Protein AF-G2JB75-F1 (afdb_monomer_lite)

Radius of gyration: 16.49 Å; chains: 1; bounding box: 35×33×39 Å

Sequence (96 aa):
MSIVLSQADLDYSGMKKIGRVTISERPDRVWIQVDGFEFDDLPTCRMQGARVIAWARDLLSAQLEAHRVAPGGNIGSCIGLLQEELEEEMKGKAED

Structure (mmCIF, N/CA/C/O backbone):
data_AF-G2JB75-F1
#
_entry.id   AF-G2JB75-F1
#
loop_
_atom_site.group_PDB
_atom_site.id
_atom_site.type_symbol
_atom_site.label_atom_id
_atom_site.label_alt_id
_atom_site.label_comp_id
_atom_site.label_asym_id
_atom_site.label_entity_id
_atom_site.label_seq_id
_atom_site.pdbx_PDB_ins_code
_atom_site.Cartn_x
_atom_site.Cartn_y
_atom_site.Cartn_z
_atom_site.occupancy
_atom_site.B_iso_or_equiv
_atom_site.auth_seq_id
_atom_site.auth_comp_id
_atom_site.auth_asym_id
_atom_site.auth_atom_id
_atom_site.pdbx_PDB_model_num
ATOM 1 N N . MET A 1 1 ? 5.879 -12.154 13.555 1.00 53.09 1 MET A N 1
ATOM 2 C CA . MET A 1 1 ? 4.410 -12.326 13.609 1.00 53.09 1 MET A CA 1
ATOM 3 C C . MET A 1 1 ? 3.907 -12.281 12.174 1.00 53.09 1 MET A C 1
ATOM 5 O O . MET A 1 1 ? 4.310 -11.367 11.470 1.00 53.09 1 MET A O 1
ATOM 9 N N . SER A 1 2 ? 3.138 -13.273 11.718 1.00 64.62 2 SER A N 1
ATOM 10 C CA . SER A 1 2 ? 2.539 -13.264 10.374 1.00 64.62 2 SER A CA 1
ATOM 11 C C . SER A 1 2 ? 1.097 -12.772 10.482 1.00 64.62 2 SER A C 1
ATOM 13 O O . SER A 1 2 ? 0.355 -13.252 11.341 1.00 64.62 2 SER A O 1
ATOM 15 N N . ILE A 1 3 ? 0.726 -11.779 9.675 1.00 72.44 3 ILE A N 1
ATOM 16 C CA . ILE A 1 3 ? -0.645 -11.272 9.582 1.00 72.44 3 ILE A CA 1
ATOM 17 C C . ILE A 1 3 ? -1.272 -11.928 8.355 1.00 72.44 3 ILE A C 1
ATOM 19 O O . ILE A 1 3 ? -0.792 -11.751 7.240 1.00 72.44 3 ILE A O 1
ATOM 23 N N . VAL A 1 4 ? -2.334 -12.702 8.573 1.00 78.69 4 VAL A N 1
ATOM 24 C CA . VAL A 1 4 ? -3.153 -13.271 7.498 1.00 78.69 4 VAL A CA 1
ATOM 25 C C . VAL A 1 4 ? -4.284 -12.292 7.214 1.00 78.69 4 VAL A C 1
ATOM 27 O O . VAL A 1 4 ? -5.030 -11.949 8.133 1.00 78.69 4 VAL A O 1
ATOM 30 N N . LEU A 1 5 ? -4.378 -11.838 5.965 1.00 80.88 5 LEU A N 1
ATOM 31 C CA . LEU A 1 5 ? -5.410 -10.908 5.512 1.00 80.88 5 LEU A CA 1
ATOM 32 C C . LEU A 1 5 ? -6.702 -11.666 5.196 1.00 80.88 5 LEU A C 1
ATOM 34 O O . LEU A 1 5 ? -6.679 -12.704 4.535 1.00 80.88 5 LEU A O 1
ATOM 38 N N . SER A 1 6 ? -7.823 -11.128 5.657 1.00 81.38 6 SER A N 1
ATOM 39 C CA . SER A 1 6 ? -9.173 -11.553 5.301 1.00 81.38 6 SER A CA 1
ATOM 40 C C . SER A 1 6 ? -9.777 -10.609 4.258 1.00 81.38 6 SER A C 1
ATOM 42 O O . SER A 1 6 ? -9.263 -9.519 4.015 1.00 81.38 6 SER A O 1
ATOM 44 N N . GLN A 1 7 ? -10.907 -10.993 3.660 1.00 79.62 7 GLN A N 1
ATOM 45 C CA . GLN A 1 7 ? -11.590 -10.149 2.674 1.00 79.62 7 GLN A CA 1
ATOM 46 C C . GLN A 1 7 ? -11.999 -8.779 3.247 1.00 79.62 7 GLN A C 1
ATOM 48 O O . GLN A 1 7 ? -11.958 -7.780 2.537 1.00 79.62 7 GLN A O 1
ATOM 53 N N . ALA A 1 8 ? -12.352 -8.719 4.535 1.00 78.38 8 ALA A N 1
ATOM 54 C CA . ALA A 1 8 ? -12.736 -7.477 5.207 1.00 78.38 8 ALA A CA 1
ATOM 55 C C . ALA A 1 8 ? -11.559 -6.502 5.398 1.00 78.38 8 ALA A C 1
ATOM 57 O O . ALA A 1 8 ? -11.774 -5.304 5.572 1.00 78.38 8 ALA A O 1
ATOM 58 N N . ASP A 1 9 ? -10.317 -6.993 5.343 1.00 79.25 9 ASP A N 1
ATOM 59 C CA . ASP A 1 9 ? -9.115 -6.158 5.431 1.00 79.25 9 ASP A CA 1
ATOM 60 C C . ASP A 1 9 ? -8.794 -5.453 4.100 1.00 79.25 9 ASP A C 1
ATOM 62 O O . ASP A 1 9 ? -7.956 -4.558 4.073 1.00 79.25 9 ASP A O 1
ATOM 66 N N . LEU A 1 10 ? -9.465 -5.840 3.006 1.00 78.50 10 LEU A N 1
ATOM 67 C CA . LEU A 1 10 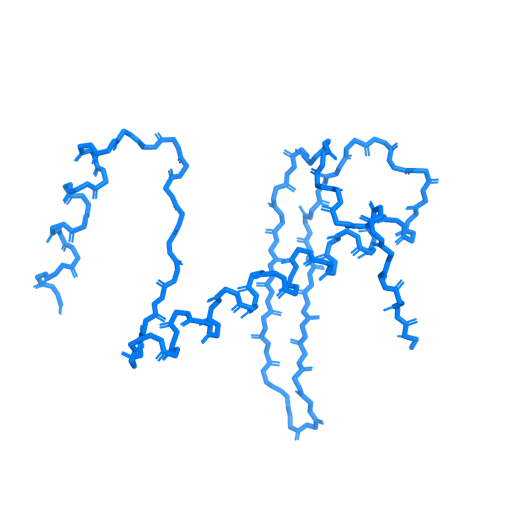? -9.359 -5.199 1.687 1.00 78.50 10 LEU A CA 1
ATOM 68 C C . LEU A 1 10 ? -10.382 -4.071 1.496 1.00 78.50 10 LEU A C 1
ATOM 70 O O . LEU A 1 10 ? -10.396 -3.407 0.463 1.00 78.50 10 LEU A O 1
ATOM 74 N N . ASP A 1 11 ? -11.262 -3.872 2.476 1.00 81.44 11 ASP A N 1
ATOM 75 C CA . ASP A 1 11 ? -12.164 -2.734 2.501 1.00 81.44 11 ASP A CA 1
ATOM 76 C C . ASP A 1 11 ? -11.404 -1.500 2.998 1.00 81.44 11 ASP A C 1
ATOM 78 O O . ASP A 1 11 ? -11.073 -1.378 4.177 1.00 81.44 11 ASP A O 1
ATOM 82 N N . TYR A 1 12 ? -11.128 -0.578 2.081 1.00 77.19 12 TYR A N 1
ATOM 83 C CA . TYR A 1 12 ? -10.446 0.682 2.371 1.00 77.19 12 TYR A CA 1
ATOM 84 C C . TYR A 1 12 ? -11.413 1.825 2.712 1.00 77.19 12 TYR A C 1
ATOM 86 O O . TYR A 1 12 ? -10.987 2.978 2.808 1.00 77.19 12 TYR A O 1
ATOM 94 N N . SER A 1 13 ? -12.706 1.532 2.897 1.00 79.06 13 SER A N 1
ATOM 95 C CA . SER A 1 13 ? -13.688 2.527 3.325 1.00 79.06 13 SER A CA 1
ATOM 96 C C . SER A 1 13 ? -13.287 3.195 4.645 1.00 79.06 13 SER A C 1
ATOM 98 O O . SER A 1 13 ? -12.657 2.594 5.525 1.00 79.06 13 SER A O 1
ATOM 100 N N . GLY A 1 14 ? -13.635 4.476 4.759 1.00 77.38 14 GLY A N 1
ATOM 101 C CA . GLY A 1 14 ? -13.329 5.293 5.929 1.00 77.38 14 GLY A CA 1
ATOM 102 C C . GLY A 1 14 ? -11.870 5.735 6.035 1.00 77.38 14 GLY A C 1
ATOM 103 O O . GLY A 1 14 ? -11.468 6.248 7.071 1.00 77.38 14 GLY A O 1
ATOM 104 N N . MET A 1 15 ? -11.036 5.557 5.008 1.00 83.62 15 MET A N 1
ATOM 105 C CA . MET A 1 15 ? -9.690 6.134 5.018 1.00 83.62 15 MET A CA 1
ATOM 106 C C . MET A 1 15 ? -9.766 7.666 4.989 1.00 8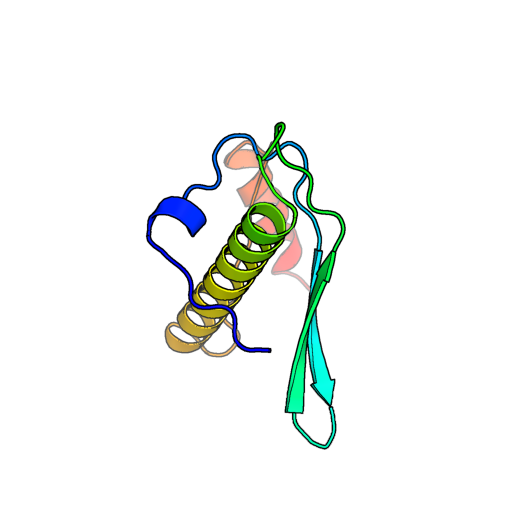3.62 15 MET A C 1
ATOM 108 O O . MET A 1 15 ? -10.286 8.253 4.043 1.00 83.62 15 MET A O 1
ATOM 112 N N . LYS A 1 16 ? -9.223 8.312 6.022 1.00 84.44 16 LYS A N 1
ATOM 113 C CA . LYS A 1 16 ? -9.155 9.777 6.139 1.00 84.44 16 LYS A CA 1
ATOM 114 C C . LYS A 1 16 ? -7.881 10.339 5.548 1.00 84.44 16 LYS A C 1
ATOM 116 O O . LYS A 1 16 ? -7.880 11.432 4.990 1.00 84.44 16 LYS A O 1
ATOM 121 N N . LYS A 1 17 ? -6.787 9.597 5.710 1.00 82.31 17 LYS A N 1
ATOM 122 C CA . LYS A 1 17 ? -5.459 10.028 5.298 1.00 82.31 17 LYS A CA 1
ATOM 123 C C . LYS A 1 17 ? -4.698 8.870 4.690 1.00 82.31 17 LYS A C 1
ATOM 125 O O . LYS A 1 17 ? -4.542 7.817 5.311 1.00 82.31 17 LYS A O 1
ATOM 130 N N . ILE A 1 18 ? -4.194 9.115 3.487 1.00 79.25 18 ILE A N 1
ATOM 131 C CA . ILE A 1 18 ? -3.245 8.228 2.830 1.00 79.25 18 ILE A CA 1
ATOM 132 C C . ILE A 1 18 ? -1.894 8.437 3.511 1.00 79.25 18 ILE A C 1
ATOM 134 O O . ILE A 1 18 ? -1.373 9.553 3.559 1.00 79.25 18 ILE A O 1
ATOM 138 N N . GLY A 1 19 ? -1.358 7.363 4.078 1.00 80.88 19 GLY A N 1
ATOM 139 C CA . GLY A 1 19 ? -0.027 7.365 4.659 1.00 80.88 19 GLY A CA 1
ATOM 140 C C . GLY A 1 19 ? 1.062 7.114 3.620 1.00 80.88 19 GLY A C 1
ATOM 141 O O . GLY A 1 19 ? 0.866 7.234 2.412 1.00 80.88 19 GLY A O 1
ATOM 142 N N . ARG A 1 20 ? 2.237 6.728 4.102 1.00 82.56 20 ARG A N 1
ATOM 143 C CA . ARG A 1 20 ? 3.401 6.398 3.291 1.00 82.56 20 ARG A CA 1
ATOM 144 C C . ARG A 1 20 ? 3.674 4.901 3.341 1.00 82.56 20 ARG A C 1
ATOM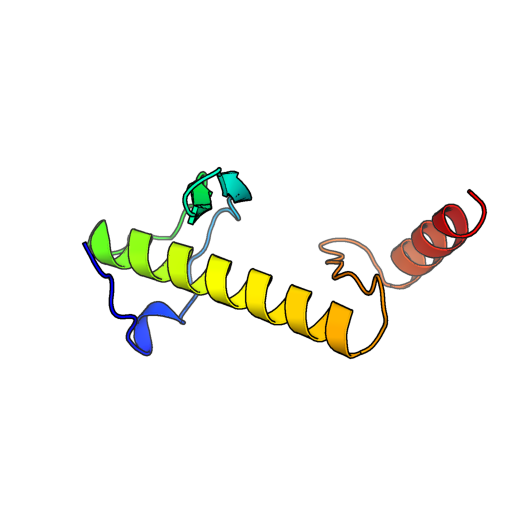 146 O O . ARG A 1 20 ? 3.644 4.288 4.406 1.00 82.56 20 ARG A O 1
ATOM 153 N N . VAL A 1 21 ? 4.008 4.336 2.184 1.00 81.62 21 VAL A N 1
ATOM 154 C CA . VAL A 1 21 ? 4.607 3.003 2.069 1.00 81.62 21 VAL A CA 1
ATOM 155 C C . VAL A 1 21 ? 6.053 3.179 1.625 1.00 81.62 21 VAL A C 1
ATOM 157 O O . VAL A 1 21 ? 6.323 3.777 0.587 1.00 81.62 21 VAL A O 1
ATOM 160 N N . THR A 1 22 ? 6.990 2.683 2.424 1.00 82.94 22 THR A N 1
ATOM 161 C CA . THR A 1 22 ? 8.422 2.707 2.122 1.00 82.94 22 THR A CA 1
ATOM 162 C C . THR A 1 22 ? 8.915 1.280 1.967 1.00 82.94 22 THR A C 1
ATOM 164 O O . THR A 1 22 ? 8.835 0.484 2.901 1.00 82.94 22 THR A O 1
ATOM 167 N N . ILE A 1 23 ? 9.449 0.961 0.791 1.00 80.25 23 ILE A N 1
ATOM 168 C CA . ILE A 1 23 ? 10.076 -0.329 0.510 1.00 80.25 23 ILE A CA 1
ATOM 169 C C . ILE A 1 23 ? 11.581 -0.099 0.490 1.00 80.25 23 ILE A C 1
ATOM 171 O O . ILE A 1 23 ? 12.078 0.746 -0.247 1.00 80.25 23 ILE A O 1
ATOM 175 N N . SER A 1 24 ? 12.297 -0.823 1.342 1.00 82.38 24 SER A N 1
ATOM 176 C CA . SER A 1 24 ? 13.750 -0.731 1.457 1.00 82.38 24 SER A CA 1
ATOM 177 C C . SER A 1 24 ? 14.359 -2.119 1.397 1.00 82.38 24 SER A C 1
ATOM 179 O O . SER A 1 24 ? 13.890 -3.042 2.063 1.00 82.38 24 SER A O 1
ATOM 181 N N . GLU A 1 25 ? 15.407 -2.270 0.601 1.00 84.75 25 GLU A N 1
ATOM 182 C CA . GLU A 1 25 ? 16.211 -3.481 0.603 1.00 84.75 25 GLU A CA 1
ATOM 183 C C . GLU A 1 25 ? 17.195 -3.423 1.776 1.00 84.75 25 GLU A C 1
ATOM 185 O O . GLU A 1 25 ? 17.863 -2.414 2.008 1.00 84.75 25 GLU A O 1
ATOM 190 N N . ARG A 1 26 ? 17.246 -4.495 2.563 1.00 87.19 26 ARG A N 1
ATOM 191 C CA . ARG A 1 26 ? 18.237 -4.704 3.619 1.00 87.19 26 ARG A CA 1
ATOM 192 C C . ARG A 1 26 ? 19.056 -5.951 3.281 1.00 87.19 26 ARG A C 1
ATOM 194 O O . ARG A 1 26 ? 18.552 -6.813 2.565 1.00 87.19 26 ARG A O 1
ATOM 201 N N . PRO A 1 27 ? 20.277 -6.101 3.827 1.00 89.50 27 PRO A N 1
ATOM 202 C CA . PRO A 1 27 ? 21.165 -7.211 3.470 1.00 89.50 27 PRO A CA 1
ATOM 203 C C . PRO A 1 27 ? 20.560 -8.615 3.627 1.00 89.50 27 PRO A C 1
ATOM 205 O O . PRO A 1 27 ? 20.989 -9.541 2.950 1.00 89.50 27 PRO A O 1
ATOM 208 N N . ASP A 1 28 ? 19.585 -8.788 4.523 1.00 91.75 28 ASP A N 1
ATOM 209 C CA . ASP A 1 28 ? 18.952 -10.071 4.837 1.00 91.75 28 ASP A CA 1
ATOM 210 C C . ASP A 1 28 ? 17.492 -10.184 4.367 1.00 91.75 28 ASP A C 1
ATOM 212 O O . ASP A 1 28 ? 16.909 -11.266 4.459 1.00 91.75 28 ASP A O 1
ATOM 216 N N . ARG A 1 29 ? 16.866 -9.085 3.921 1.00 83.44 29 ARG A N 1
ATOM 217 C CA . ARG A 1 29 ? 15.428 -9.054 3.616 1.00 83.44 29 ARG A CA 1
ATOM 218 C C . ARG A 1 29 ? 14.996 -7.798 2.869 1.00 83.44 29 ARG A C 1
ATOM 220 O O . ARG A 1 29 ? 15.580 -6.730 3.015 1.00 83.44 29 ARG A O 1
ATOM 227 N N . VAL A 1 30 ? 13.842 -7.885 2.220 1.00 80.88 30 VAL A N 1
ATOM 228 C CA . VAL A 1 30 ? 13.060 -6.696 1.865 1.00 80.88 30 VAL A CA 1
ATOM 229 C C . VAL A 1 30 ? 12.278 -6.238 3.096 1.00 80.88 30 VAL A C 1
ATOM 231 O O . VAL A 1 30 ? 11.601 -7.031 3.753 1.00 80.88 30 VAL A O 1
ATOM 234 N N . TRP A 1 31 ? 12.383 -4.955 3.429 1.00 84.38 31 TRP A N 1
ATOM 235 C CA . TRP A 1 31 ? 11.669 -4.322 4.530 1.00 84.38 31 TRP A CA 1
ATOM 236 C C . TRP A 1 31 ? 10.618 -3.359 3.986 1.00 84.38 31 TRP A C 1
ATOM 238 O O . TRP A 1 31 ? 10.955 -2.335 3.388 1.00 84.38 31 TRP A O 1
ATOM 248 N N . ILE A 1 32 ? 9.347 -3.690 4.216 1.00 82.25 32 ILE A N 1
ATOM 249 C CA . ILE A 1 32 ? 8.199 -2.851 3.869 1.00 82.25 32 ILE A CA 1
ATOM 250 C C . ILE A 1 32 ? 7.721 -2.173 5.147 1.00 82.25 32 ILE A C 1
ATOM 252 O O . ILE A 1 32 ? 7.277 -2.834 6.086 1.00 82.25 32 ILE A O 1
ATOM 256 N 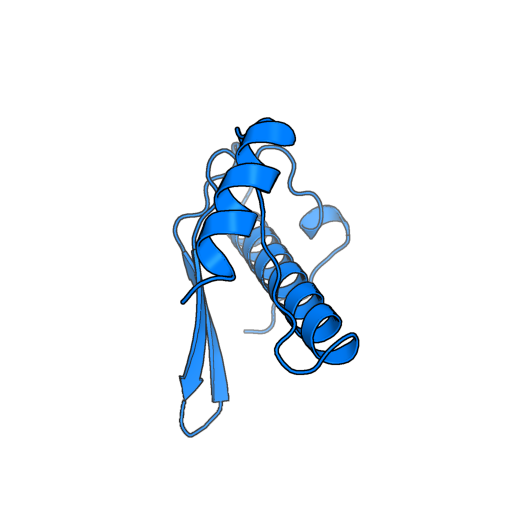N . GLN A 1 33 ? 7.829 -0.853 5.178 1.00 85.62 33 GLN A N 1
ATOM 257 C CA . GLN A 1 33 ? 7.334 -0.018 6.256 1.00 85.62 33 GLN A CA 1
ATOM 258 C C . GLN A 1 33 ? 6.117 0.760 5.780 1.00 85.62 33 GLN A C 1
ATOM 260 O O . GLN A 1 33 ? 6.091 1.275 4.665 1.00 85.62 33 GLN A O 1
ATOM 265 N N . VAL A 1 34 ? 5.124 0.850 6.651 1.00 82.94 34 VAL A N 1
ATOM 266 C CA . VAL A 1 34 ? 3.893 1.586 6.409 1.00 82.94 34 VAL A CA 1
ATOM 267 C C . VAL A 1 34 ? 3.617 2.494 7.599 1.00 82.94 34 VAL A C 1
ATOM 269 O O . VAL A 1 34 ? 3.686 2.044 8.743 1.00 82.94 34 VAL A O 1
ATOM 272 N N . ASP A 1 35 ? 3.345 3.771 7.351 1.00 84.06 35 ASP A N 1
ATOM 273 C CA . ASP A 1 35 ? 3.143 4.763 8.409 1.00 84.06 35 ASP A CA 1
ATOM 274 C C . ASP A 1 35 ? 2.218 5.904 7.968 1.00 84.06 35 ASP A C 1
ATOM 276 O O . ASP A 1 35 ? 1.985 6.105 6.781 1.00 84.06 35 ASP A O 1
ATOM 280 N N . GLY A 1 36 ? 1.636 6.629 8.927 1.00 82.56 36 GLY A N 1
ATOM 281 C CA . GLY A 1 36 ? 0.857 7.847 8.661 1.00 82.56 36 GLY A CA 1
ATOM 282 C C . GLY A 1 36 ? -0.546 7.655 8.068 1.00 82.56 36 GLY A C 1
ATOM 283 O O . GLY A 1 36 ? -1.176 8.651 7.721 1.00 82.56 36 GLY A O 1
ATOM 284 N N . PHE A 1 37 ? -1.033 6.415 7.948 1.00 84.25 37 PHE A N 1
ATOM 285 C CA . PHE A 1 37 ? -2.411 6.130 7.537 1.00 84.25 37 PHE A CA 1
ATOM 286 C C . PHE A 1 37 ? -3.391 6.422 8.672 1.00 84.25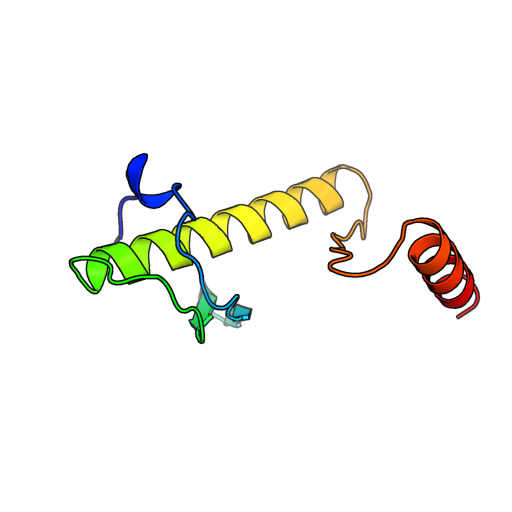 37 PHE A C 1
ATOM 288 O O . PHE A 1 37 ? -3.140 6.054 9.820 1.00 84.25 37 PHE A O 1
ATOM 295 N N . GLU A 1 38 ? -4.534 7.013 8.334 1.00 83.75 38 GLU A N 1
ATOM 296 C CA . GLU A 1 38 ? -5.625 7.258 9.279 1.00 83.75 38 GLU A CA 1
ATOM 297 C C . GLU A 1 38 ? -6.942 6.756 8.686 1.00 83.75 38 GLU A C 1
ATOM 299 O O . GLU A 1 38 ? -7.249 7.015 7.519 1.00 83.75 38 GLU A O 1
ATOM 304 N N . PHE A 1 39 ? -7.728 6.058 9.502 1.00 83.88 39 PHE A N 1
ATOM 305 C CA . PHE A 1 39 ? -9.055 5.554 9.155 1.00 83.88 39 PHE A CA 1
ATOM 306 C C . PHE A 1 39 ? -10.094 6.100 10.143 1.00 83.88 39 PHE A C 1
ATOM 308 O O . PHE A 1 39 ? -9.752 6.531 11.246 1.00 83.88 39 PHE A O 1
ATOM 315 N N . ASP A 1 40 ? -11.366 6.063 9.757 1.00 83.31 40 ASP A N 1
ATOM 316 C CA . ASP A 1 40 ? -12.505 6.096 10.669 1.00 83.31 40 ASP A CA 1
ATOM 317 C C . ASP A 1 40 ? -12.358 5.016 11.740 1.00 83.31 40 ASP A C 1
ATOM 319 O O . ASP A 1 40 ? -11.582 4.076 11.574 1.00 83.31 40 ASP A O 1
ATOM 323 N N . ASP A 1 41 ? -13.069 5.190 12.854 1.00 72.75 41 ASP A N 1
ATOM 324 C CA . ASP A 1 41 ? -12.857 4.467 14.109 1.00 72.75 41 ASP A CA 1
ATOM 325 C C . ASP A 1 41 ? -12.948 2.941 13.908 1.00 72.75 41 ASP A C 1
ATOM 327 O O . ASP A 1 41 ? -14.014 2.324 13.952 1.00 72.75 41 ASP A O 1
ATOM 331 N N . LEU A 1 42 ? -11.802 2.329 13.597 1.00 75.06 42 LEU A N 1
ATOM 332 C CA . LEU A 1 42 ? -11.697 0.899 13.372 1.00 75.06 42 LEU A CA 1
ATOM 333 C C . LEU A 1 42 ? -11.619 0.200 14.728 1.00 75.06 42 LEU A C 1
ATOM 335 O O . LEU A 1 42 ? -10.820 0.614 15.569 1.00 75.06 42 LEU A O 1
ATOM 339 N N . PRO A 1 43 ? -12.353 -0.909 14.934 1.00 73.75 43 PRO A N 1
ATOM 340 C CA . PRO A 1 43 ? -12.532 -1.493 16.264 1.00 73.75 43 PRO A CA 1
ATOM 341 C C . PRO A 1 43 ? -11.237 -1.900 16.975 1.00 73.75 43 PRO A C 1
ATOM 343 O O . PRO A 1 43 ? -11.221 -2.030 18.196 1.00 73.75 43 PRO A O 1
ATOM 346 N N . THR A 1 44 ? -10.158 -2.178 16.230 1.00 79.31 44 THR A N 1
ATOM 347 C CA . THR A 1 44 ? -8.896 -2.660 16.805 1.00 79.31 44 THR A CA 1
ATOM 348 C C . THR A 1 44 ? -7.669 -2.192 16.019 1.00 79.31 44 THR A C 1
ATOM 350 O O . THR A 1 44 ? -7.695 -2.104 14.788 1.00 79.31 44 THR A O 1
ATOM 353 N N . CYS A 1 45 ? -6.533 -2.035 16.714 1.00 78.31 45 CYS A N 1
ATOM 354 C CA . CYS A 1 45 ? -5.226 -1.778 16.092 1.00 78.31 45 CYS A CA 1
ATOM 355 C C . CYS A 1 45 ? -4.823 -2.870 15.084 1.00 78.31 45 CYS A C 1
ATOM 357 O O . CYS A 1 45 ? -4.091 -2.609 14.134 1.00 78.31 45 CYS A O 1
ATOM 359 N N . ARG A 1 46 ? -5.308 -4.108 15.271 1.00 80.19 46 ARG A N 1
ATOM 360 C CA . ARG A 1 46 ? -5.069 -5.217 14.338 1.00 80.19 46 ARG A CA 1
ATOM 361 C C . ARG A 1 46 ? -5.733 -4.967 12.987 1.00 80.19 46 ARG A C 1
ATOM 363 O O . ARG A 1 46 ? -5.096 -5.205 11.969 1.00 80.19 46 ARG A O 1
ATOM 370 N N . MET A 1 47 ? -6.979 -4.498 12.980 1.00 80.25 47 MET A N 1
ATOM 371 C CA . MET A 1 47 ? -7.707 -4.188 11.744 1.00 80.25 47 MET A CA 1
ATOM 372 C C . MET A 1 47 ? -7.084 -2.997 11.017 1.00 80.25 47 MET A C 1
ATOM 374 O O . MET A 1 47 ? -6.906 -3.048 9.804 1.00 80.25 47 MET A O 1
ATOM 378 N N . GLN A 1 48 ? -6.675 -1.964 11.763 1.00 78.75 48 GLN A N 1
ATOM 379 C CA . GLN A 1 48 ? -5.908 -0.848 11.201 1.00 78.75 48 GLN A CA 1
ATOM 380 C C . GLN A 1 48 ? -4.623 -1.358 10.535 1.00 78.75 48 GLN A C 1
ATOM 382 O O . GLN A 1 48 ? -4.394 -1.100 9.357 1.00 78.75 48 GLN A O 1
ATOM 387 N N . GLY A 1 49 ? -3.826 -2.163 11.246 1.00 81.88 49 GLY A N 1
ATOM 388 C CA . GLY A 1 49 ? -2.599 -2.743 10.698 1.00 81.88 49 GLY A CA 1
ATOM 389 C C . GLY A 1 49 ? -2.836 -3.621 9.466 1.00 81.88 49 GLY A C 1
ATOM 390 O O . GLY A 1 49 ? -2.100 -3.512 8.489 1.00 81.88 49 GLY A O 1
ATOM 391 N N . ALA A 1 50 ? -3.875 -4.460 9.478 1.00 82.69 50 ALA A N 1
ATOM 392 C CA . ALA A 1 50 ? -4.203 -5.338 8.358 1.00 82.69 50 ALA A CA 1
ATOM 393 C C . ALA A 1 50 ? -4.591 -4.555 7.093 1.00 82.69 50 ALA A C 1
ATOM 395 O O . ALA A 1 50 ? -4.071 -4.863 6.022 1.00 82.69 50 ALA A O 1
ATOM 396 N N . ARG A 1 51 ? -5.408 -3.499 7.216 1.00 84.50 51 ARG A N 1
ATOM 397 C CA . ARG A 1 51 ? -5.784 -2.633 6.084 1.00 84.50 51 ARG A CA 1
ATOM 398 C C . ARG A 1 51 ? -4.592 -1.894 5.491 1.00 84.50 51 ARG A C 1
ATOM 400 O O . ARG A 1 51 ? -4.438 -1.841 4.275 1.00 84.50 51 ARG A O 1
ATOM 407 N N . VAL A 1 52 ? -3.709 -1.365 6.336 1.00 83.06 52 VAL A N 1
ATOM 408 C CA . VAL A 1 52 ? -2.505 -0.678 5.852 1.00 83.06 52 VAL A CA 1
ATOM 409 C C . VAL A 1 52 ? -1.563 -1.649 5.129 1.00 83.06 52 VAL A C 1
ATOM 411 O O . VAL A 1 52 ? -0.999 -1.319 4.085 1.00 83.06 52 VAL A O 1
ATOM 414 N N . ILE A 1 53 ? -1.406 -2.869 5.648 1.00 85.06 53 ILE A N 1
ATOM 415 C CA . ILE A 1 53 ? -0.599 -3.909 4.996 1.00 85.06 53 ILE A CA 1
ATOM 416 C C . ILE A 1 53 ? -1.229 -4.341 3.666 1.00 85.06 53 ILE A C 1
ATOM 418 O O . ILE A 1 53 ? -0.505 -4.507 2.684 1.00 85.06 53 ILE A O 1
ATOM 422 N N . ALA A 1 54 ? -2.554 -4.497 3.613 1.00 84.81 54 ALA A N 1
ATOM 423 C CA . ALA A 1 54 ? -3.276 -4.793 2.380 1.00 84.81 54 ALA A CA 1
ATOM 424 C C . ALA A 1 54 ? -3.049 -3.703 1.320 1.00 84.81 54 ALA A C 1
ATOM 426 O O . ALA A 1 54 ? -2.692 -4.018 0.186 1.00 84.81 54 ALA A O 1
ATOM 427 N N . TRP A 1 55 ? -3.112 -2.430 1.716 1.00 83.69 55 TRP A N 1
ATOM 428 C CA . TRP A 1 55 ? -2.823 -1.305 0.827 1.00 83.69 55 TRP A CA 1
ATOM 429 C C . TRP A 1 55 ? -1.392 -1.343 0.272 1.00 83.69 55 TRP A C 1
ATOM 431 O O . TRP A 1 55 ? -1.176 -1.195 -0.930 1.00 83.69 55 TRP A O 1
ATOM 441 N N . ALA A 1 56 ? -0.395 -1.589 1.126 1.00 83.19 56 ALA A N 1
ATOM 442 C CA . ALA A 1 56 ? 0.997 -1.703 0.689 1.00 83.19 56 ALA A CA 1
ATOM 443 C C . ALA A 1 56 ? 1.230 -2.884 -0.264 1.00 83.19 56 ALA A C 1
ATOM 445 O O . ALA A 1 56 ? 1.990 -2.755 -1.226 1.00 83.19 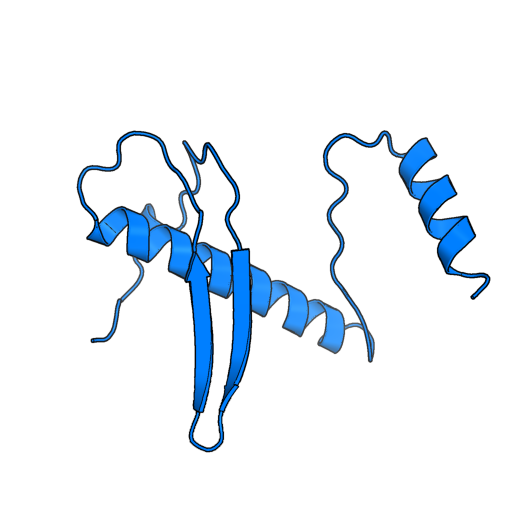56 ALA A O 1
ATOM 446 N N . ARG A 1 57 ? 0.561 -4.020 -0.026 1.00 85.69 57 ARG A N 1
ATOM 447 C CA . ARG A 1 57 ? 0.572 -5.169 -0.940 1.00 85.69 57 ARG A CA 1
ATOM 448 C C . ARG A 1 57 ? 0.013 -4.781 -2.306 1.00 85.69 57 ARG A C 1
ATOM 450 O O . ARG A 1 57 ? 0.603 -5.153 -3.319 1.00 85.69 57 ARG A O 1
ATOM 457 N N . ASP A 1 58 ? -1.100 -4.057 -2.335 1.00 85.12 58 ASP A N 1
ATOM 458 C CA . ASP A 1 58 ? -1.769 -3.687 -3.582 1.00 85.12 58 ASP A CA 1
ATOM 459 C C . ASP A 1 58 ? -0.939 -2.665 -4.375 1.00 85.12 58 ASP A C 1
ATOM 461 O O . ASP A 1 58 ? -0.741 -2.856 -5.573 1.00 85.12 58 ASP A O 1
ATOM 465 N N . LEU A 1 59 ? -0.334 -1.670 -3.710 1.00 82.75 59 LEU A N 1
ATOM 466 C CA . LEU A 1 59 ? 0.618 -0.743 -4.339 1.00 82.75 59 LEU A CA 1
ATOM 467 C C . LEU A 1 59 ? 1.828 -1.468 -4.945 1.00 82.75 59 LEU A C 1
ATOM 469 O O . LEU A 1 59 ? 2.203 -1.202 -6.086 1.00 82.75 59 LEU A O 1
ATOM 473 N N . LEU A 1 60 ? 2.429 -2.405 -4.205 1.00 84.50 60 LEU A N 1
ATOM 474 C CA . LEU A 1 60 ? 3.559 -3.186 -4.709 1.00 84.50 60 LEU A CA 1
ATOM 475 C C . LEU A 1 60 ? 3.148 -4.075 -5.889 1.00 84.50 60 LEU A C 1
ATOM 477 O O . LEU A 1 60 ? 3.878 -4.169 -6.872 1.00 84.50 60 LEU A O 1
ATOM 481 N N . SER A 1 61 ? 1.980 -4.713 -5.804 1.00 87.00 61 SER A N 1
ATOM 482 C CA . SER A 1 61 ? 1.459 -5.565 -6.878 1.00 87.00 61 SER A CA 1
ATOM 483 C C . SER A 1 61 ? 1.243 -4.761 -8.153 1.00 87.00 61 SER A C 1
ATOM 485 O O . SER A 1 61 ? 1.641 -5.201 -9.228 1.00 87.00 61 SER A O 1
ATOM 487 N N . ALA A 1 62 ? 0.683 -3.560 -8.018 1.00 86.06 62 ALA A N 1
ATOM 488 C CA . ALA A 1 62 ? 0.499 -2.654 -9.131 1.00 86.06 62 ALA A CA 1
ATOM 489 C C . ALA A 1 62 ? 1.862 -2.263 -9.739 1.00 86.06 62 ALA A C 1
ATOM 491 O O . ALA A 1 62 ? 2.058 -2.433 -10.940 1.00 86.06 62 ALA A O 1
ATOM 492 N N . GLN A 1 63 ? 2.838 -1.831 -8.930 1.00 84.12 63 GLN A N 1
ATOM 493 C CA . GLN A 1 63 ? 4.167 -1.444 -9.428 1.00 84.12 63 GLN A CA 1
ATOM 494 C C . GLN A 1 63 ? 4.865 -2.584 -10.186 1.00 84.12 63 GLN A C 1
ATOM 496 O O . GLN A 1 63 ? 5.458 -2.369 -11.244 1.00 84.12 63 GLN A O 1
ATOM 501 N N . LEU A 1 64 ? 4.790 -3.807 -9.653 1.00 86.81 64 LEU A N 1
ATOM 502 C CA . LEU A 1 64 ? 5.339 -4.992 -10.311 1.00 86.81 64 LEU A CA 1
ATOM 503 C C . LEU A 1 64 ? 4.664 -5.247 -11.659 1.00 86.81 64 LEU A C 1
ATOM 505 O O . LEU A 1 64 ? 5.342 -5.612 -12.617 1.00 86.81 64 LEU A O 1
ATOM 509 N N . GLU A 1 65 ? 3.352 -5.044 -11.745 1.00 89.50 65 GLU A N 1
ATOM 510 C CA . GLU A 1 65 ? 2.614 -5.205 -12.994 1.00 89.50 65 GLU A CA 1
ATOM 511 C C . GLU A 1 65 ? 2.991 -4.132 -14.024 1.00 89.50 65 GLU A C 1
ATOM 513 O O . GLU A 1 65 ? 3.249 -4.463 -15.179 1.00 89.50 65 GLU A O 1
ATOM 518 N N . ALA A 1 66 ? 3.147 -2.872 -13.611 1.00 87.06 66 ALA A N 1
ATOM 519 C CA . ALA A 1 66 ? 3.626 -1.806 -14.494 1.00 87.06 66 ALA A CA 1
ATOM 520 C C . ALA A 1 66 ? 5.009 -2.130 -15.089 1.00 87.06 66 ALA A C 1
ATOM 522 O O . ALA A 1 66 ? 5.214 -1.994 -16.297 1.00 87.06 66 ALA A O 1
ATOM 523 N N . HIS A 1 67 ? 5.934 -2.641 -14.269 1.00 86.44 67 HIS A N 1
ATOM 524 C CA . HIS A 1 67 ? 7.247 -3.098 -14.733 1.00 86.44 67 HIS A CA 1
ATOM 525 C C . HIS A 1 67 ? 7.199 -4.329 -15.646 1.00 86.44 67 HIS A C 1
ATOM 527 O O . HIS A 1 67 ? 8.082 -4.493 -16.489 1.00 86.44 67 HIS A O 1
ATOM 533 N N . ARG A 1 68 ? 6.202 -5.209 -15.494 1.00 87.19 68 ARG A N 1
ATOM 534 C CA . ARG A 1 68 ? 6.007 -6.350 -16.403 1.00 87.19 68 ARG A CA 1
ATOM 535 C C . ARG A 1 68 ? 5.515 -5.912 -17.773 1.00 87.19 68 ARG A C 1
ATOM 537 O O . ARG A 1 68 ? 5.946 -6.485 -18.768 1.00 87.19 68 ARG A O 1
ATOM 544 N N . VAL A 1 69 ? 4.622 -4.925 -17.817 1.00 90.62 69 VAL A N 1
ATOM 545 C CA . VAL A 1 69 ? 4.082 -4.387 -19.072 1.00 90.62 69 VAL A CA 1
ATOM 546 C C . VAL A 1 69 ? 5.173 -3.668 -19.867 1.00 90.62 69 VAL A C 1
ATOM 548 O O . VAL A 1 69 ? 5.273 -3.864 -21.076 1.00 90.62 69 VAL A O 1
ATOM 551 N N . ALA A 1 70 ? 6.010 -2.870 -19.200 1.00 87.12 70 ALA A N 1
ATOM 552 C CA . ALA A 1 70 ? 7.136 -2.190 -19.830 1.00 87.12 70 ALA A CA 1
ATOM 553 C C . ALA A 1 70 ? 8.333 -2.086 -18.868 1.00 87.12 70 ALA A C 1
ATOM 555 O O . ALA A 1 70 ? 8.148 -1.688 -17.713 1.00 87.12 70 ALA A O 1
ATOM 556 N N . PRO A 1 71 ? 9.576 -2.363 -19.316 1.00 84.25 71 PRO A N 1
ATOM 557 C CA . PRO A 1 71 ? 10.767 -2.086 -18.518 1.00 84.25 71 PRO A CA 1
ATOM 558 C C . PRO A 1 71 ? 10.797 -0.618 -18.077 1.00 84.25 71 PRO A C 1
ATOM 560 O O . PRO A 1 71 ? 10.688 0.283 -18.903 1.00 84.25 71 PRO A O 1
ATOM 563 N N . GLY A 1 72 ? 10.911 -0.377 -16.769 1.00 82.88 72 GLY A N 1
ATOM 564 C CA . GLY A 1 72 ? 10.845 0.977 -16.203 1.00 82.88 72 GLY A CA 1
ATOM 565 C C . GLY A 1 72 ? 9.430 1.551 -16.044 1.00 82.88 72 GLY A C 1
ATOM 566 O O . GLY A 1 72 ? 9.296 2.673 -15.565 1.00 82.88 72 GLY A O 1
ATOM 567 N N . GLY A 1 73 ? 8.380 0.791 -16.380 1.00 82.44 73 GLY A N 1
ATOM 568 C CA . GLY A 1 73 ? 6.986 1.193 -16.194 1.00 82.44 73 GLY A CA 1
ATOM 569 C C . GLY A 1 73 ? 6.688 1.583 -14.746 1.00 82.44 73 GLY A C 1
ATOM 570 O O . GLY A 1 73 ? 7.122 0.911 -13.814 1.00 82.44 73 GLY A O 1
ATOM 571 N N . ASN A 1 74 ? 5.971 2.687 -14.558 1.00 80.88 74 ASN A N 1
ATOM 572 C CA . ASN A 1 74 ? 5.717 3.271 -13.246 1.00 80.88 74 ASN A CA 1
ATOM 573 C C . ASN A 1 74 ? 4.232 3.606 -13.088 1.00 80.88 74 ASN A C 1
ATOM 575 O O . ASN A 1 74 ? 3.522 3.755 -14.083 1.00 80.88 74 ASN A O 1
ATOM 579 N N . ILE A 1 75 ? 3.767 3.730 -11.846 1.00 76.75 75 ILE A N 1
ATOM 580 C CA . ILE A 1 75 ? 2.374 4.061 -11.547 1.00 76.75 75 ILE A CA 1
ATOM 581 C C . ILE A 1 75 ? 2.290 5.472 -10.989 1.00 76.75 75 ILE A C 1
ATOM 583 O O . ILE A 1 75 ? 2.908 5.800 -9.979 1.00 76.75 75 ILE A O 1
ATOM 587 N N . GLY A 1 76 ? 1.490 6.298 -11.658 1.00 72.75 76 GLY A N 1
ATOM 588 C CA . GLY A 1 76 ? 1.088 7.615 -11.186 1.00 72.75 76 GLY A CA 1
ATOM 589 C C . GLY A 1 76 ? -0.358 7.604 -10.703 1.00 72.75 76 GLY A C 1
ATOM 590 O O . GLY A 1 76 ? -1.175 6.804 -11.155 1.00 72.75 76 GLY A O 1
ATOM 591 N N . SER A 1 77 ? -0.673 8.516 -9.792 1.00 68.06 77 SER A N 1
ATOM 592 C CA . SER A 1 77 ? -2.046 8.873 -9.453 1.00 68.06 77 SER A CA 1
ATOM 593 C C . SER A 1 77 ? -2.182 10.383 -9.547 1.00 68.06 77 SER A C 1
ATOM 595 O O . SER A 1 77 ? -1.291 11.113 -9.113 1.00 68.06 77 SER A O 1
ATOM 597 N N . CYS A 1 78 ? -3.290 10.840 -10.117 1.00 61.19 78 CYS A N 1
ATOM 598 C CA . CYS A 1 78 ? -3.560 12.247 -10.376 1.00 61.19 78 CYS A CA 1
ATOM 599 C C . CYS A 1 78 ? -4.843 12.596 -9.638 1.00 61.19 78 CYS A C 1
ATOM 601 O O . CYS A 1 78 ? -5.942 12.523 -10.180 1.00 61.19 78 CYS A O 1
ATOM 603 N N . ILE A 1 79 ? -4.705 12.866 -8.342 1.00 63.62 79 ILE A N 1
ATOM 604 C CA . ILE A 1 79 ? -5.834 13.240 -7.494 1.00 63.62 79 ILE A CA 1
ATOM 605 C C . ILE A 1 79 ? -5.948 14.759 -7.516 1.00 63.62 79 ILE A C 1
ATOM 607 O O . ILE A 1 79 ? -5.000 15.452 -7.160 1.00 63.62 79 ILE A O 1
ATOM 611 N N . GLY A 1 80 ? -7.122 15.261 -7.898 1.00 61.06 80 GLY A N 1
ATOM 612 C CA . GLY A 1 80 ? -7.420 16.694 -7.879 1.00 61.06 80 GLY A CA 1
ATOM 613 C C . GLY A 1 80 ? -6.937 17.478 -9.099 1.00 61.06 80 GLY A C 1
ATOM 614 O O . GLY A 1 80 ? -7.039 18.698 -9.072 1.00 61.06 80 GLY A O 1
ATOM 615 N N . LEU A 1 81 ? -6.459 16.799 -10.145 1.00 62.41 81 LEU A N 1
ATOM 616 C CA . LEU A 1 81 ? -6.176 17.399 -11.449 1.00 62.41 81 LEU A CA 1
ATOM 617 C C . LEU A 1 81 ? -7.279 17.020 -12.436 1.00 62.41 81 LEU A C 1
ATOM 619 O O . LEU A 1 81 ? -7.711 15.863 -12.486 1.00 62.41 81 LEU A O 1
ATOM 623 N N . LEU A 1 82 ? -7.724 17.990 -13.228 1.00 74.44 82 LEU A N 1
ATOM 624 C CA . LEU A 1 82 ? -8.505 17.717 -14.427 1.00 74.44 82 LEU A CA 1
ATOM 625 C C . LEU A 1 82 ? -7.609 17.029 -15.464 1.00 74.44 82 LEU A C 1
ATOM 627 O O . LEU A 1 82 ? -6.390 17.190 -15.473 1.00 74.44 82 LEU A O 1
ATOM 631 N N . GLN A 1 83 ? -8.217 16.248 -16.357 1.00 66.44 83 GLN A N 1
ATOM 632 C CA . GLN A 1 83 ? -7.464 15.466 -17.340 1.00 66.44 83 GLN A CA 1
ATOM 633 C C . GLN A 1 83 ? -6.589 16.340 -18.258 1.00 66.44 83 GLN A C 1
ATOM 635 O O . GLN A 1 83 ? -5.480 15.942 -18.596 1.00 66.44 83 GLN A O 1
ATOM 640 N N . GLU A 1 84 ? -7.040 17.551 -18.586 1.00 75.38 84 GLU A N 1
ATOM 641 C CA . GLU A 1 84 ? -6.267 18.519 -19.376 1.00 75.38 84 GLU A CA 1
ATOM 642 C C . GLU A 1 84 ? -4.999 18.994 -18.639 1.00 75.38 84 GLU A C 1
ATOM 644 O O . GLU A 1 84 ? -3.926 19.045 -19.233 1.00 75.38 84 GLU A O 1
ATOM 649 N N . GLU A 1 85 ? -5.089 19.261 -17.332 1.00 73.88 85 GLU A N 1
ATOM 650 C CA . GLU A 1 85 ? -3.952 19.694 -16.502 1.00 73.88 85 GLU A CA 1
ATOM 651 C C . GLU A 1 85 ? -2.907 18.577 -16.363 1.00 73.88 85 GLU A C 1
ATOM 653 O O . GLU A 1 85 ? -1.700 18.820 -16.381 1.00 73.88 85 GLU A O 1
ATOM 658 N N . LEU A 1 86 ? -3.373 17.328 -16.282 1.00 69.25 86 LEU A N 1
ATOM 659 C CA . LEU A 1 86 ? -2.501 16.160 -16.279 1.00 69.25 86 LEU A CA 1
ATOM 660 C C . LEU A 1 86 ? -1.741 16.007 -17.604 1.00 69.25 86 LEU A C 1
ATOM 662 O O . LEU A 1 86 ? -0.543 15.725 -17.608 1.00 69.25 86 LEU A O 1
ATOM 666 N N . GLU A 1 87 ? -2.426 16.179 -18.732 1.00 76.19 87 GLU A N 1
ATOM 667 C CA . GLU A 1 87 ? -1.806 16.083 -20.053 1.00 76.19 87 GLU A CA 1
ATOM 668 C C . GLU A 1 87 ? -0.750 17.177 -20.279 1.00 76.19 87 GLU A C 1
ATOM 670 O O . GLU A 1 87 ? 0.259 16.920 -20.941 1.00 76.19 87 GLU A O 1
ATOM 675 N N . GLU A 1 88 ? -0.928 18.370 -19.705 1.00 74.19 88 GLU A N 1
ATOM 676 C CA . GLU A 1 88 ? 0.095 19.423 -19.714 1.00 74.19 88 GLU A CA 1
ATOM 677 C C . GLU A 1 88 ? 1.306 19.083 -18.831 1.00 74.19 88 GLU A C 1
ATOM 679 O O . GLU A 1 88 ? 2.443 19.189 -19.300 1.00 74.19 88 GLU A O 1
ATOM 684 N N . GLU A 1 89 ? 1.104 18.592 -17.602 1.00 66.56 89 GLU A N 1
ATOM 685 C CA . GLU A 1 89 ? 2.220 18.157 -16.744 1.00 66.56 89 GLU A CA 1
ATOM 686 C C . GLU A 1 89 ? 3.024 17.002 -17.359 1.00 66.56 89 GLU A C 1
ATOM 688 O O . GLU A 1 89 ? 4.250 16.937 -17.222 1.00 66.56 89 GLU A O 1
ATOM 693 N N . MET A 1 90 ? 2.349 16.075 -18.043 1.00 67.38 90 MET A N 1
ATOM 694 C CA . MET A 1 90 ? 3.003 14.941 -18.697 1.00 67.38 90 MET A CA 1
ATOM 695 C C . MET A 1 90 ? 3.834 15.361 -19.912 1.00 67.38 90 MET A C 1
ATOM 697 O O . MET A 1 90 ? 4.868 14.744 -20.167 1.00 67.38 90 MET A O 1
ATOM 701 N N . LYS A 1 91 ? 3.438 16.419 -20.631 1.00 67.38 91 LYS A N 1
ATOM 702 C CA . LYS A 1 91 ? 4.244 16.985 -21.725 1.00 67.38 91 LYS A CA 1
ATOM 703 C C . LYS A 1 91 ? 5.549 17.593 -21.209 1.00 67.38 91 LYS A C 1
ATOM 705 O O . LYS A 1 91 ? 6.588 17.359 -21.813 1.00 67.38 91 LYS A O 1
ATOM 710 N N . GLY A 1 92 ? 5.517 18.286 -20.068 1.00 57.34 92 GLY A N 1
ATOM 711 C CA . GLY A 1 92 ? 6.709 18.910 -19.478 1.00 57.34 92 GLY A CA 1
ATOM 712 C C . GLY A 1 92 ? 7.767 17.924 -18.961 1.00 57.34 92 GLY A C 1
ATOM 713 O O . GLY A 1 92 ? 8.932 18.283 -18.864 1.00 57.34 92 GLY A O 1
ATOM 714 N N . LYS A 1 93 ? 7.392 16.675 -18.650 1.00 56.00 93 LYS A N 1
ATOM 715 C CA . LYS A 1 93 ? 8.321 15.635 -18.157 1.00 56.00 93 LYS A CA 1
ATOM 716 C C . LYS A 1 93 ? 8.972 14.787 -19.253 1.00 56.00 93 LYS A C 1
ATOM 718 O O . LYS A 1 93 ? 9.824 13.966 -18.936 1.00 56.00 93 LYS A O 1
ATOM 723 N N . ALA A 1 94 ? 8.549 14.928 -20.508 1.00 51.78 94 ALA A N 1
ATOM 724 C CA . ALA A 1 94 ? 9.122 14.192 -21.635 1.00 51.78 94 ALA A CA 1
ATOM 725 C C . ALA A 1 94 ? 10.323 14.914 -22.282 1.00 51.78 94 ALA A C 1
ATOM 727 O O . ALA A 1 94 ? 10.938 14.357 -23.190 1.00 51.78 94 ALA A O 1
ATOM 728 N N . GLU A 1 95 ? 10.628 16.142 -21.846 1.00 45.81 95 GLU A N 1
ATOM 729 C CA . GLU A 1 95 ? 11.674 17.004 -22.420 1.00 45.81 95 GLU A CA 1
ATOM 730 C C . GLU A 1 95 ? 12.967 17.089 -21.576 1.00 45.81 95 GLU A C 1
ATOM 732 O O . GLU A 1 95 ? 13.924 17.716 -22.028 1.00 45.81 95 GLU A O 1
ATOM 737 N N . ASP A 1 96 ? 13.026 16.409 -20.422 1.00 39.91 96 ASP A N 1
ATOM 738 C CA . ASP A 1 96 ? 14.230 16.216 -19.582 1.00 39.91 96 ASP A CA 1
ATOM 739 C C . ASP A 1 96 ? 14.758 14.770 -19.677 1.00 39.91 96 ASP A C 1
ATOM 741 O O . ASP A 1 96 ? 16.000 14.582 -19.651 1.00 39.91 96 ASP A O 1
#

pLDDT: mean 78.04, std 9.79, range [39.91, 91.75]

Secondary structure (DSSP, 8-state):
-PPPPPGGGG--TTEEE--EEEEEEETTEEEEEEE--EES--S-HHHHHHHHHHHHHHHHHHHHHHHHHSTT------SS--HHHHHHHHHHTS--

Organism: NCBI:txid1070319

Foldseek 3Di:
DDQDADPLLCPPPQWPDDWDWDWDDDPVDIDIDTDDTDGPPDPDPSSVVSNRVSVNVVLVVVQVVLCVVDPVGGDDDDPPDDPVRVVVVVVVVVVD